Protein AF-A0A1G2Z7S2-F1 (afdb_monomer_lite)

Radius of gyration: 20.02 Å; chains: 1; bounding box: 30×52×36 Å

Secondary structure (DSSP, 8-state):
----HHHHHHHHHHHHHHHTTTT-HHHHHHHHHHHHHH-GGG---PPPPPPP--TT----

Structure (mmCIF, N/CA/C/O backbone):
data_AF-A0A1G2Z7S2-F1
#
_entry.id   AF-A0A1G2Z7S2-F1
#
loop_
_atom_site.group_PDB
_atom_site.id
_atom_site.type_symbol
_atom_site.label_atom_id
_atom_site.label_alt_id
_atom_site.label_comp_id
_atom_site.label_asym_id
_atom_site.label_entity_id
_atom_site.label_seq_id
_atom_site.pdbx_PDB_ins_code
_atom_site.Cartn_x
_atom_site.Cartn_y
_atom_site.Cartn_z
_atom_site.occupancy
_atom_site.B_iso_or_equiv
_atom_site.auth_seq_id
_atom_site.auth_comp_id
_atom_site.auth_asym_id
_atom_site.auth_atom_id
_atom_site.pdbx_PDB_model_num
ATOM 1 N N . MET A 1 1 ? 18.001 8.281 -19.074 1.00 69.50 1 MET A N 1
ATOM 2 C CA . MET A 1 1 ? 17.070 7.844 -18.013 1.00 69.50 1 MET A CA 1
ATOM 3 C C . MET A 1 1 ? 17.381 6.380 -17.767 1.00 69.50 1 MET A C 1
ATOM 5 O O . MET A 1 1 ? 17.439 5.648 -18.742 1.00 69.50 1 MET A O 1
ATOM 9 N N . PHE A 1 2 ? 17.741 5.996 -16.544 1.00 80.38 2 PHE A N 1
ATOM 10 C CA . PHE A 1 2 ? 18.078 4.605 -16.229 1.00 80.38 2 PHE A CA 1
ATOM 11 C C . PHE A 1 2 ? 16.779 3.848 -15.940 1.00 80.38 2 PHE A C 1
ATOM 13 O O . PHE A 1 2 ? 15.989 4.300 -15.110 1.00 80.38 2 PHE A O 1
ATOM 20 N N . GLU A 1 3 ? 16.537 2.761 -16.665 1.00 85.62 3 GLU A N 1
ATOM 21 C CA . GLU A 1 3 ? 15.434 1.841 -16.395 1.00 85.62 3 GLU A CA 1
ATOM 22 C C . GLU A 1 3 ? 15.895 0.869 -15.313 1.00 85.62 3 GLU A C 1
ATOM 24 O O . GLU A 1 3 ? 16.760 0.025 -15.540 1.00 85.62 3 GLU A O 1
ATOM 29 N N . ASP A 1 4 ? 15.363 1.048 -14.107 1.00 96.06 4 ASP A N 1
ATOM 30 C CA . ASP A 1 4 ? 15.654 0.166 -12.986 1.00 96.06 4 ASP A CA 1
ATOM 31 C C . ASP A 1 4 ? 14.700 -1.043 -13.042 1.00 96.06 4 ASP A C 1
ATOM 33 O O . ASP A 1 4 ? 13.478 -0.856 -12.967 1.00 96.06 4 ASP A O 1
ATOM 37 N N . PRO A 1 5 ? 15.219 -2.279 -13.162 1.00 96.19 5 PRO A N 1
ATOM 38 C CA . PRO A 1 5 ? 14.386 -3.471 -13.295 1.00 96.19 5 PRO A CA 1
ATOM 39 C C . PRO A 1 5 ? 13.456 -3.696 -12.093 1.00 96.19 5 PRO A C 1
ATOM 41 O O . PRO A 1 5 ? 12.346 -4.195 -12.273 1.00 96.19 5 PRO A O 1
ATOM 44 N N . ILE A 1 6 ? 13.851 -3.280 -10.884 1.00 96.81 6 ILE A N 1
ATOM 45 C CA . ILE A 1 6 ? 13.016 -3.390 -9.678 1.00 96.81 6 ILE A CA 1
ATOM 46 C C . ILE A 1 6 ? 11.840 -2.416 -9.776 1.00 96.81 6 ILE A C 1
ATOM 48 O O . ILE A 1 6 ? 10.700 -2.752 -9.451 1.00 96.81 6 ILE A O 1
ATOM 52 N N . VAL A 1 7 ? 12.096 -1.199 -10.256 1.00 96.75 7 VAL A N 1
ATOM 53 C CA . VAL A 1 7 ? 11.045 -0.191 -10.437 1.00 96.75 7 VAL A CA 1
ATOM 54 C C . VAL A 1 7 ? 10.029 -0.650 -11.481 1.00 96.75 7 VAL A C 1
ATOM 56 O O . VAL A 1 7 ? 8.824 -0.481 -11.270 1.00 96.75 7 VAL A O 1
ATOM 59 N N . GLU A 1 8 ? 10.485 -1.252 -12.578 1.00 97.00 8 GLU A N 1
ATOM 60 C CA . GLU A 1 8 ? 9.595 -1.776 -13.616 1.00 97.00 8 GLU A CA 1
ATOM 61 C C . GLU A 1 8 ? 8.742 -2.948 -13.119 1.00 97.00 8 GLU A C 1
ATOM 63 O O . GLU A 1 8 ? 7.539 -2.994 -13.392 1.00 97.00 8 GLU A O 1
ATOM 68 N N . GLU A 1 9 ? 9.300 -3.837 -12.298 1.00 97.75 9 GLU A N 1
ATOM 69 C CA . GLU A 1 9 ? 8.526 -4.903 -11.661 1.00 97.75 9 GLU A CA 1
ATOM 70 C C . GLU A 1 9 ? 7.421 -4.345 -10.750 1.00 97.75 9 GLU A C 1
ATOM 72 O O . GLU A 1 9 ? 6.250 -4.718 -10.888 1.00 97.75 9 GLU A O 1
ATOM 77 N N . VAL A 1 10 ? 7.759 -3.396 -9.870 1.00 97.56 10 VAL A N 1
ATOM 78 C CA . VAL A 1 10 ? 6.785 -2.747 -8.977 1.00 97.56 10 VAL A CA 1
ATOM 79 C C . VAL A 1 10 ? 5.677 -2.067 -9.785 1.00 97.56 10 VAL A C 1
ATOM 81 O O . VAL A 1 10 ? 4.492 -2.176 -9.451 1.00 97.56 10 VAL A O 1
ATOM 84 N N . ARG A 1 11 ? 6.032 -1.386 -10.882 1.00 96.75 11 ARG A N 1
ATOM 85 C CA . ARG A 1 11 ? 5.063 -0.748 -11.785 1.00 96.75 11 ARG A CA 1
ATOM 86 C C . ARG A 1 11 ? 4.150 -1.770 -12.452 1.00 96.75 11 ARG A C 1
ATOM 88 O O . ARG A 1 11 ? 2.942 -1.528 -12.496 1.00 96.75 11 ARG A O 1
ATOM 95 N N . ARG A 1 12 ? 4.694 -2.894 -12.932 1.00 98.00 12 ARG A N 1
ATOM 96 C CA . ARG A 1 12 ? 3.924 -3.982 -13.551 1.00 98.00 12 ARG A CA 1
ATOM 97 C C . ARG A 1 12 ? 2.900 -4.555 -12.574 1.00 98.00 12 ARG A C 1
ATOM 99 O O . ARG A 1 12 ? 1.715 -4.594 -12.897 1.00 98.00 12 ARG A O 1
ATOM 106 N N . VAL A 1 13 ? 3.329 -4.910 -11.361 1.00 98.19 13 VAL A N 1
ATOM 107 C CA . VAL A 1 13 ? 2.439 -5.455 -10.320 1.00 98.19 13 VAL A CA 1
ATOM 108 C C . VAL A 1 13 ? 1.351 -4.446 -9.944 1.00 98.19 13 VAL A C 1
ATOM 110 O O . VAL A 1 13 ? 0.172 -4.798 -9.879 1.00 98.19 13 VAL A O 1
ATOM 113 N N . ARG A 1 14 ? 1.709 -3.165 -9.775 1.00 97.31 14 ARG A N 1
ATOM 114 C CA . ARG A 1 14 ? 0.734 -2.100 -9.494 1.00 97.31 14 ARG A CA 1
ATOM 115 C C . ARG A 1 14 ? -0.304 -1.958 -10.610 1.00 97.31 14 ARG A C 1
ATOM 117 O O . ARG A 1 14 ? -1.482 -1.768 -10.318 1.00 97.31 14 ARG A O 1
ATOM 124 N N . GLN A 1 15 ? 0.118 -2.042 -11.872 1.00 98.25 15 GLN A N 1
ATOM 125 C CA . GLN A 1 15 ? -0.786 -1.963 -13.022 1.00 98.25 15 GLN A CA 1
ATOM 126 C C . GLN A 1 15 ? -1.749 -3.148 -13.080 1.00 98.25 15 GLN A C 1
ATOM 128 O O . GLN A 1 15 ? -2.948 -2.962 -13.281 1.00 98.25 15 GLN A O 1
ATOM 133 N N . GLU A 1 16 ? -1.246 -4.363 -12.873 1.00 98.44 16 GLU A N 1
ATOM 134 C CA . GLU A 1 16 ? -2.075 -5.570 -12.827 1.00 98.44 16 GLU A CA 1
ATOM 135 C C . GLU A 1 16 ? -3.105 -5.516 -11.700 1.00 98.44 16 GLU A C 1
ATOM 137 O O . GLU A 1 16 ? -4.256 -5.894 -11.908 1.00 98.44 16 GLU A O 1
ATOM 142 N N . TYR A 1 17 ? -2.720 -5.006 -10.530 1.00 98.38 17 TYR A N 1
ATOM 143 C CA . TYR A 1 17 ? -3.636 -4.832 -9.409 1.00 98.38 17 TYR A CA 1
ATOM 144 C C . TYR A 1 17 ? -4.703 -3.768 -9.704 1.00 98.38 17 TYR A C 1
ATOM 146 O O . TYR A 1 17 ? -5.890 -4.051 -9.567 1.00 98.38 17 TYR A O 1
ATOM 154 N N . ALA A 1 18 ? -4.318 -2.588 -10.204 1.00 98.44 18 ALA A N 1
ATOM 155 C CA . ALA A 1 18 ? -5.260 -1.509 -10.522 1.00 98.44 18 ALA A CA 1
ATOM 156 C C . ALA A 1 18 ? -6.294 -1.899 -11.596 1.00 98.44 18 ALA A C 1
ATOM 158 O O . ALA A 1 18 ? -7.461 -1.513 -11.499 1.00 98.44 18 ALA A O 1
ATOM 159 N N . ARG A 1 19 ? -5.900 -2.717 -12.584 1.00 98.50 19 ARG A N 1
ATOM 160 C CA . ARG A 1 19 ? -6.813 -3.250 -13.614 1.00 98.50 19 ARG A CA 1
ATOM 161 C C . ARG A 1 19 ? -7.970 -4.056 -13.030 1.00 98.50 19 ARG A C 1
ATOM 163 O O . ARG A 1 19 ? -9.068 -3.976 -13.567 1.00 98.50 19 ARG A O 1
ATOM 170 N N . ARG A 1 20 ? -7.763 -4.779 -11.921 1.00 98.44 20 ARG A N 1
ATOM 171 C CA . ARG A 1 20 ? -8.828 -5.556 -11.248 1.00 98.44 20 ARG A CA 1
ATOM 172 C C . ARG A 1 20 ? -9.971 -4.673 -10.746 1.00 98.44 20 ARG A C 1
ATOM 174 O O . ARG A 1 20 ? -11.086 -5.154 -10.595 1.00 98.44 20 ARG A O 1
ATOM 181 N N . PHE A 1 21 ? -9.691 -3.391 -10.524 1.00 98.50 21 PHE A N 1
ATOM 182 C CA . PHE A 1 21 ? -10.639 -2.396 -10.030 1.00 98.50 21 PHE A CA 1
ATOM 183 C C . PHE A 1 21 ? -11.039 -1.380 -11.101 1.00 98.50 21 PHE A C 1
ATOM 185 O O . PHE A 1 21 ? -11.577 -0.332 -10.765 1.00 98.50 21 PHE A O 1
ATOM 192 N N . ASN A 1 22 ? -10.743 -1.634 -12.382 1.00 98.31 22 ASN A N 1
ATOM 193 C CA . ASN A 1 22 ? -10.955 -0.664 -13.464 1.00 98.31 22 ASN A CA 1
ATOM 194 C C . ASN A 1 22 ? -10.349 0.715 -13.160 1.00 98.31 22 ASN A C 1
ATOM 196 O O . ASN A 1 22 ? -10.898 1.739 -13.557 1.00 98.31 22 ASN A O 1
ATOM 200 N N . TYR A 1 23 ? -9.218 0.738 -12.447 1.00 97.94 23 TYR A N 1
ATOM 201 C CA . TYR A 1 23 ? -8.554 1.967 -12.010 1.00 97.94 23 TYR A CA 1
ATOM 202 C C . TYR A 1 23 ? -9.385 2.864 -11.070 1.00 97.94 23 TYR A C 1
ATOM 204 O O . TYR A 1 23 ? -9.039 4.031 -10.882 1.00 97.94 23 TYR A O 1
ATOM 212 N N . ASP A 1 24 ? -10.430 2.336 -10.428 1.00 98.50 24 ASP A N 1
ATOM 213 C CA . ASP A 1 24 ? -11.166 3.045 -9.382 1.00 98.50 24 ASP A CA 1
ATOM 214 C C . ASP A 1 24 ? -10.324 3.133 -8.098 1.00 98.50 24 ASP A C 1
ATOM 216 O O . ASP A 1 24 ? -10.100 2.150 -7.384 1.00 98.50 24 ASP A O 1
ATOM 220 N N . LEU A 1 25 ? -9.867 4.348 -7.791 1.00 97.69 25 LEU A N 1
ATOM 221 C CA . LEU A 1 25 ? -9.041 4.627 -6.622 1.00 97.69 25 LEU A CA 1
ATOM 222 C C . LEU A 1 25 ? -9.765 4.334 -5.300 1.00 97.69 25 LEU A C 1
ATOM 224 O O . LEU A 1 25 ? -9.131 3.881 -4.345 1.00 97.69 25 LEU A O 1
ATOM 228 N N . HIS A 1 26 ? -11.074 4.579 -5.227 1.00 98.38 26 HIS A N 1
ATOM 229 C CA . HIS A 1 26 ? -11.845 4.324 -4.014 1.00 98.38 26 HIS A CA 1
ATOM 230 C C . HIS A 1 26 ? -11.968 2.826 -3.751 1.00 98.38 26 HIS A C 1
ATOM 232 O O . HIS A 1 26 ? -11.793 2.398 -2.607 1.00 98.38 26 HIS A O 1
ATOM 238 N N . ALA A 1 27 ? -12.206 2.036 -4.800 1.00 98.38 27 ALA A N 1
ATOM 239 C CA . ALA A 1 27 ? -12.281 0.583 -4.700 1.00 98.38 27 ALA A CA 1
ATOM 240 C C . ALA A 1 27 ? -10.929 -0.030 -4.292 1.00 98.38 27 ALA A C 1
ATOM 242 O O . ALA A 1 27 ? -10.880 -0.842 -3.369 1.00 98.38 27 ALA A O 1
ATOM 243 N N . ILE A 1 28 ? -9.826 0.436 -4.889 1.00 98.50 28 ILE A N 1
ATOM 244 C CA . ILE A 1 28 ? -8.460 0.036 -4.510 1.00 98.50 28 ILE A CA 1
ATOM 245 C C . ILE A 1 28 ? -8.192 0.338 -3.030 1.00 98.50 28 ILE A C 1
ATOM 247 O O . ILE A 1 28 ? -7.742 -0.526 -2.280 1.0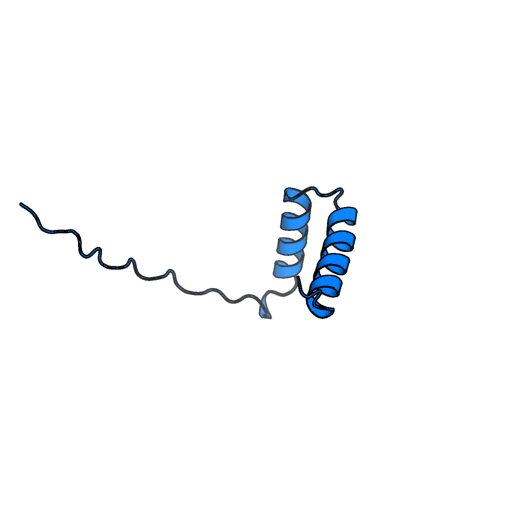0 98.50 28 ILE A O 1
ATOM 251 N N . ALA A 1 29 ? -8.493 1.559 -2.580 1.00 97.88 29 ALA A N 1
ATOM 252 C CA . ALA A 1 29 ? -8.267 1.952 -1.192 1.00 97.88 29 ALA A CA 1
ATOM 253 C C . ALA A 1 29 ? -9.164 1.183 -0.206 1.00 97.88 29 ALA A C 1
ATOM 255 O O . ALA A 1 29 ? -8.792 0.978 0.949 1.00 97.88 29 ALA A O 1
ATOM 256 N N . ALA A 1 30 ? -10.372 0.794 -0.616 1.00 98.12 30 ALA A N 1
ATOM 257 C CA . ALA A 1 30 ? -11.248 -0.048 0.194 1.00 98.12 30 ALA A CA 1
ATOM 258 C C . ALA A 1 30 ? -10.686 -1.470 0.348 1.00 98.12 30 ALA A C 1
ATOM 260 O O . ALA A 1 30 ? -10.655 -1.975 1.468 1.00 98.12 30 ALA A O 1
ATOM 261 N N . ASP A 1 31 ? -10.189 -2.076 -0.734 1.00 98.00 31 ASP A N 1
ATOM 262 C CA . ASP A 1 31 ? -9.585 -3.413 -0.692 1.00 98.00 31 ASP A CA 1
ATOM 263 C C . ASP A 1 31 ? -8.317 -3.442 0.171 1.00 98.00 31 ASP A C 1
ATOM 265 O O . ASP A 1 31 ? -8.191 -4.291 1.049 1.00 98.00 31 ASP A O 1
ATOM 269 N N . LEU A 1 32 ? -7.421 -2.462 0.010 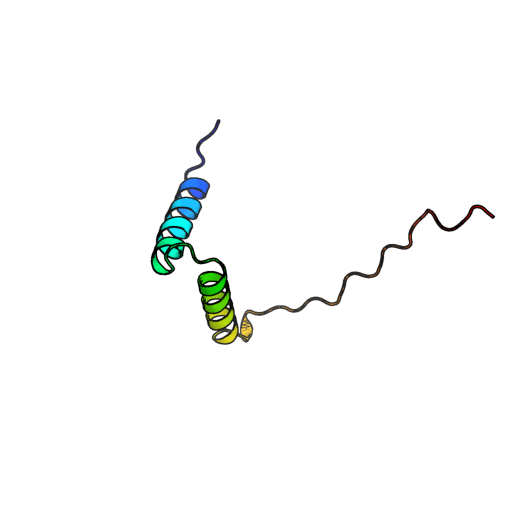1.00 96.12 32 LEU A N 1
ATOM 270 C CA . LEU A 1 32 ? -6.205 -2.367 0.827 1.00 96.12 32 LEU A CA 1
ATOM 271 C C . LEU A 1 32 ? -6.519 -2.224 2.324 1.00 96.12 32 LEU A C 1
ATOM 2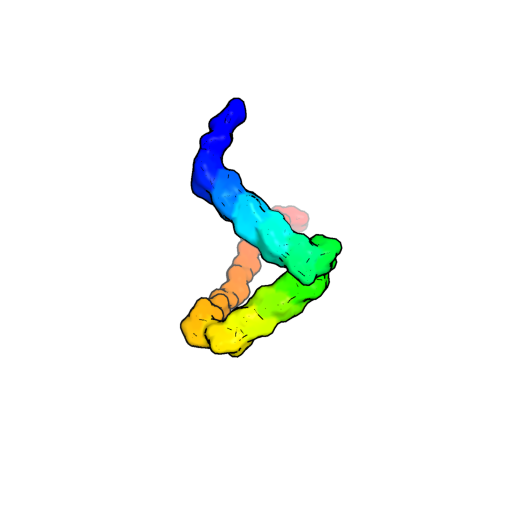73 O O . LEU A 1 32 ? -5.923 -2.921 3.139 1.00 96.12 32 LEU A O 1
ATOM 277 N N . ARG A 1 33 ? -7.511 -1.401 2.694 1.00 95.44 33 ARG A N 1
ATOM 278 C CA . ARG A 1 33 ? -7.958 -1.279 4.096 1.00 95.44 33 ARG A CA 1
ATOM 279 C C . ARG A 1 33 ? -8.541 -2.577 4.647 1.00 95.44 33 ARG A C 1
ATOM 281 O O . ARG A 1 33 ? -8.398 -2.847 5.835 1.00 95.44 33 ARG A O 1
ATOM 288 N N . LYS A 1 34 ? -9.204 -3.376 3.810 1.00 96.38 34 LYS A N 1
ATOM 289 C CA . LYS A 1 34 ? -9.691 -4.700 4.208 1.00 96.38 34 LYS A CA 1
ATOM 290 C C . LYS A 1 34 ? -8.519 -5.649 4.479 1.00 96.38 34 LYS A C 1
ATOM 292 O O . LYS A 1 34 ? -8.480 -6.261 5.537 1.00 96.38 34 LYS A O 1
ATOM 297 N N . GLN A 1 35 ? -7.535 -5.699 3.580 1.00 94.81 35 GLN A N 1
ATOM 298 C CA . GLN A 1 35 ? -6.325 -6.513 3.765 1.00 94.81 35 GLN A CA 1
ATOM 299 C C . GLN A 1 35 ? -5.537 -6.110 5.024 1.00 94.81 35 GLN A C 1
ATOM 301 O O . GLN A 1 35 ? -5.002 -6.966 5.723 1.00 94.81 35 GLN A O 1
ATOM 306 N N . GLU A 1 36 ? -5.479 -4.812 5.331 1.00 94.69 36 GLU A N 1
ATOM 307 C CA . GLU A 1 36 ? -4.901 -4.290 6.575 1.00 94.69 36 GLU A CA 1
ATOM 308 C C . GLU A 1 36 ? -5.639 -4.811 7.818 1.00 94.69 36 GLU A C 1
ATOM 310 O O . GLU A 1 36 ? -5.003 -5.226 8.786 1.00 94.69 36 GLU A O 1
ATOM 315 N N . GLN A 1 37 ? -6.974 -4.814 7.792 1.00 93.69 37 GLN A N 1
ATOM 316 C CA . GLN A 1 37 ? -7.811 -5.294 8.898 1.00 93.69 37 GLN A CA 1
ATOM 317 C C . GLN A 1 37 ? -7.713 -6.806 9.120 1.00 93.69 37 GLN A C 1
ATOM 319 O O . GLN A 1 37 ? -7.869 -7.248 10.256 1.00 93.69 37 GLN A O 1
ATOM 324 N N . ASP A 1 38 ? -7.430 -7.579 8.070 1.00 96.12 38 ASP A N 1
ATOM 325 C CA . ASP A 1 38 ? -7.202 -9.026 8.163 1.00 96.12 38 ASP A CA 1
ATOM 326 C C . ASP A 1 38 ? -5.863 -9.361 8.859 1.00 96.12 38 ASP A C 1
ATOM 328 O O . ASP A 1 38 ? -5.682 -10.477 9.350 1.00 96.12 38 ASP A O 1
ATOM 332 N N . HIS A 1 39 ? -4.940 -8.392 8.939 1.00 94.50 39 HIS A N 1
ATOM 333 C CA . HIS A 1 39 ? -3.615 -8.525 9.555 1.00 94.50 39 HIS A CA 1
ATOM 334 C C . HIS A 1 39 ? -3.325 -7.424 10.593 1.00 94.50 39 HIS A C 1
ATOM 336 O O . HIS A 1 39 ? -2.350 -6.668 10.454 1.00 94.50 39 HIS A O 1
ATOM 342 N N . PRO A 1 40 ? -4.136 -7.313 11.662 1.00 92.12 40 PRO A N 1
ATOM 343 C CA . PRO A 1 40 ? -3.989 -6.251 12.652 1.00 92.12 40 PRO A CA 1
ATOM 344 C C . PRO A 1 40 ? -2.643 -6.309 13.386 1.00 92.12 40 PRO A C 1
ATOM 346 O O . PRO A 1 40 ? -2.152 -5.282 13.846 1.00 92.12 40 PRO A O 1
ATOM 349 N N . GLU A 1 41 ? -2.003 -7.480 13.453 1.00 94.56 41 GLU A N 1
ATOM 350 C CA . GLU A 1 41 ? -0.678 -7.671 14.047 1.00 94.56 41 GLU A CA 1
ATOM 351 C C . GLU A 1 41 ? 0.446 -6.938 13.300 1.00 94.56 41 GLU A C 1
ATOM 353 O O . GLU A 1 41 ? 1.515 -6.710 13.865 1.00 94.56 41 GLU A O 1
ATOM 358 N N . ARG A 1 42 ? 0.219 -6.569 12.032 1.00 93.62 42 ARG A N 1
ATOM 359 C CA . ARG A 1 42 ? 1.190 -5.854 11.186 1.00 93.62 42 ARG A CA 1
ATOM 360 C C . ARG A 1 42 ? 0.983 -4.341 11.203 1.00 93.62 42 ARG A C 1
ATOM 362 O O . ARG A 1 42 ? 1.838 -3.608 10.705 1.00 93.62 42 ARG A O 1
ATOM 369 N N . LEU A 1 43 ? -0.140 -3.869 11.746 1.00 91.75 43 LEU A N 1
ATOM 370 C CA . LEU A 1 43 ? -0.474 -2.452 11.787 1.00 91.75 43 LEU A CA 1
ATOM 371 C C . LEU A 1 43 ? 0.269 -1.754 12.927 1.00 91.75 43 LEU A C 1
ATOM 373 O O . LEU A 1 43 ? 0.149 -2.114 14.095 1.00 91.75 43 LEU A O 1
ATOM 377 N N . VAL A 1 44 ? 1.011 -0.701 12.582 1.00 90.19 44 VAL A N 1
ATOM 378 C CA . VAL A 1 44 ? 1.701 0.166 13.543 1.00 90.19 44 VAL A CA 1
ATOM 379 C C . VAL A 1 44 ? 1.059 1.550 13.554 1.00 90.19 44 VAL A C 1
ATOM 381 O O . VAL A 1 44 ? 0.905 2.192 12.517 1.00 90.19 44 VAL A O 1
ATOM 384 N N . SER A 1 45 ? 0.690 2.024 14.744 1.00 88.94 45 SER A N 1
ATOM 385 C CA . SER A 1 45 ? 0.208 3.389 14.962 1.00 88.94 45 SER A CA 1
ATOM 386 C C . SER A 1 45 ? 1.302 4.208 15.634 1.00 88.94 45 SER A C 1
ATOM 388 O O . SER A 1 45 ? 1.868 3.793 16.646 1.00 88.94 45 SER A O 1
ATOM 390 N N . PHE A 1 46 ? 1.603 5.377 15.076 1.00 89.50 46 PHE A N 1
ATOM 391 C CA . PHE A 1 46 ? 2.542 6.325 15.667 1.00 89.50 46 PHE A CA 1
ATOM 392 C C . PHE A 1 46 ? 1.777 7.470 16.337 1.00 89.50 46 PHE A C 1
ATOM 394 O O . PHE A 1 46 ? 0.761 7.920 15.800 1.00 89.50 46 PHE A O 1
ATOM 401 N N . PRO A 1 47 ? 2.263 7.997 17.475 1.00 91.69 47 PRO A N 1
ATOM 402 C CA . PRO A 1 47 ? 1.678 9.1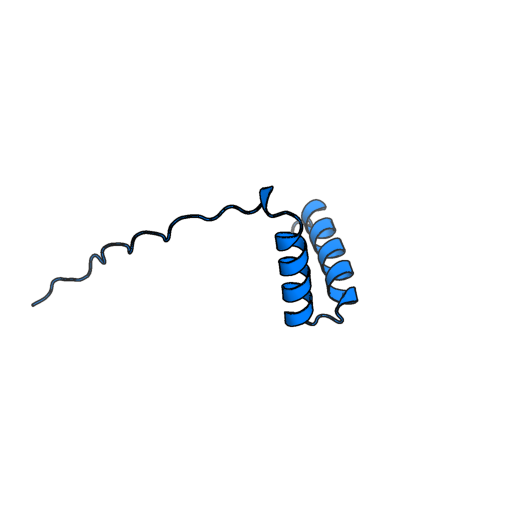95 18.054 1.00 91.69 47 PRO A CA 1
ATOM 403 C C . PRO A 1 47 ? 1.791 10.371 17.065 1.00 91.69 47 PRO A C 1
ATOM 405 O O . PRO A 1 47 ? 2.751 10.436 16.286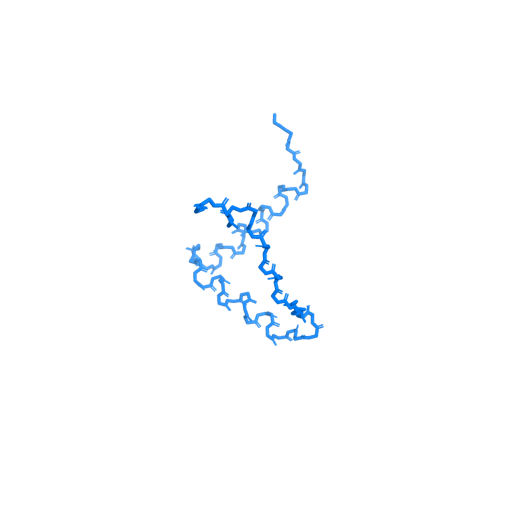 1.00 91.69 47 PRO A O 1
ATOM 408 N N . PRO A 1 48 ? 0.848 11.329 17.096 1.00 90.38 48 PRO A N 1
ATOM 409 C CA . PRO A 1 48 ? 0.929 12.527 16.272 1.00 90.38 48 PRO A CA 1
ATOM 410 C C . PRO A 1 48 ? 2.271 13.246 16.447 1.00 90.38 48 PRO A C 1
ATOM 412 O O . PRO A 1 48 ? 2.788 13.371 17.561 1.00 90.38 48 PRO A O 1
ATOM 415 N N . LYS A 1 49 ? 2.835 13.763 15.349 1.00 87.81 49 LYS A N 1
ATOM 416 C CA . LYS A 1 49 ? 4.037 14.604 15.427 1.00 87.81 49 LYS A CA 1
ATOM 417 C C . LYS A 1 49 ? 3.723 15.851 16.253 1.00 87.81 49 LYS A C 1
ATOM 419 O O . LYS A 1 49 ? 2.734 16.531 15.989 1.00 87.81 49 LYS A O 1
ATOM 424 N N . SER A 1 50 ? 4.593 16.171 17.212 1.00 86.25 50 SER A N 1
ATOM 425 C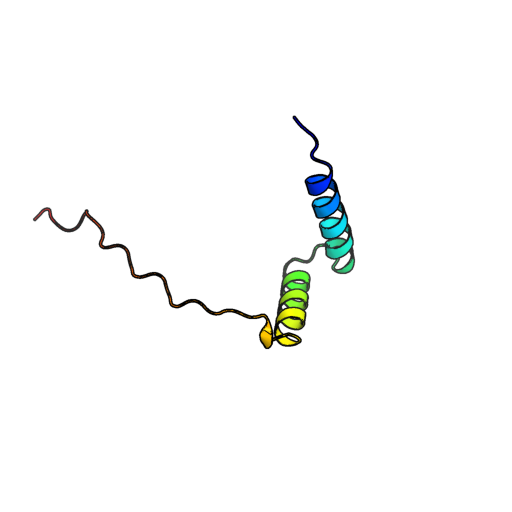 CA . SER A 1 50 ? 4.479 17.413 17.980 1.00 86.25 50 SER A CA 1
ATOM 426 C C . SER A 1 50 ? 4.470 18.614 17.025 1.00 86.25 50 SER A C 1
ATOM 428 O O . SER A 1 50 ? 5.299 18.654 16.103 1.00 86.25 50 SER A O 1
ATOM 430 N N . PRO A 1 51 ? 3.555 19.586 17.201 1.00 84.62 51 PRO A N 1
ATOM 431 C CA . PRO A 1 51 ? 3.552 20.783 16.381 1.00 84.62 51 PRO A CA 1
ATOM 432 C C . PRO A 1 51 ? 4.910 21.473 16.526 1.00 84.62 51 PRO A C 1
ATOM 434 O O . PRO A 1 51 ? 5.343 21.822 17.627 1.00 84.62 51 PRO A O 1
ATOM 437 N N . ARG A 1 52 ? 5.616 21.660 15.405 1.00 80.69 52 ARG A N 1
ATOM 438 C CA . ARG A 1 52 ? 6.849 22.451 15.396 1.00 80.69 52 ARG A CA 1
ATOM 439 C C . ARG A 1 52 ? 6.521 23.830 15.965 1.00 80.69 52 ARG A C 1
ATOM 441 O O . ARG A 1 52 ? 5.662 24.518 15.418 1.00 80.69 52 ARG A O 1
ATOM 448 N N . LYS A 1 53 ? 7.215 24.251 17.029 1.00 72.06 53 LYS A N 1
ATOM 449 C CA . LYS A 1 53 ? 7.136 25.638 17.506 1.00 72.06 53 LYS A CA 1
ATOM 450 C C . LYS A 1 53 ? 7.533 26.546 16.339 1.00 72.06 53 LYS A C 1
ATOM 452 O O . LYS A 1 53 ? 8.683 26.516 15.899 1.00 72.06 53 LYS A O 1
ATOM 457 N N . SER A 1 54 ? 6.571 27.287 15.792 1.00 71.88 54 SER A N 1
ATOM 458 C CA . SER A 1 54 ? 6.831 28.266 14.739 1.00 71.88 54 SER A CA 1
ATOM 459 C C . SER A 1 54 ? 7.831 29.295 15.265 1.00 71.88 54 SER A C 1
ATOM 461 O O . SER A 1 54 ? 7.610 29.889 16.319 1.00 71.88 54 SER A O 1
ATOM 463 N N . LYS A 1 55 ? 8.931 29.516 14.536 1.00 62.69 55 LYS A N 1
ATOM 464 C CA . LYS A 1 55 ? 9.923 30.554 14.863 1.00 62.69 55 LYS A CA 1
ATOM 465 C C . LYS A 1 55 ? 9.413 31.981 14.590 1.00 62.69 55 LYS A C 1
ATOM 467 O O . LYS A 1 55 ? 10.157 32.925 14.815 1.00 62.69 55 LYS A O 1
ATOM 472 N N . HIS A 1 56 ? 8.175 32.153 14.117 1.00 56.53 56 HIS A N 1
ATOM 473 C CA . HIS A 1 56 ? 7.651 33.448 13.661 1.00 56.53 56 HIS A CA 1
ATOM 474 C C . HIS A 1 56 ? 6.695 34.149 14.636 1.00 56.53 56 HIS A C 1
ATOM 476 O O . HIS A 1 56 ? 6.115 35.171 14.288 1.00 56.53 56 HIS A O 1
ATOM 482 N N . ALA A 1 57 ? 6.547 33.667 15.870 1.00 61.25 57 ALA A N 1
ATOM 483 C CA . ALA A 1 57 ? 5.758 34.368 16.882 1.00 61.25 57 ALA A CA 1
ATOM 484 C C . ALA A 1 57 ? 6.627 35.342 17.697 1.00 61.25 57 ALA A C 1
ATOM 486 O O . ALA A 1 57 ? 6.947 35.051 18.848 1.00 61.25 57 ALA A O 1
ATOM 487 N N . ARG A 1 58 ? 7.033 36.471 17.096 1.00 53.53 58 ARG A N 1
ATOM 488 C CA . ARG A 1 58 ? 7.263 37.755 17.796 1.00 53.53 58 ARG A CA 1
ATOM 489 C C . ARG A 1 58 ? 7.675 38.862 16.820 1.00 53.53 58 ARG A C 1
ATOM 491 O O . ARG A 1 58 ? 8.838 38.975 16.455 1.00 53.53 58 ARG A O 1
ATOM 498 N N . ALA A 1 59 ? 6.701 39.689 16.465 1.00 51.94 59 ALA A N 1
ATOM 499 C CA . ALA A 1 59 ? 6.884 41.102 16.165 1.00 51.94 59 ALA A CA 1
ATOM 500 C C . ALA A 1 59 ? 5.577 41.804 16.572 1.00 51.94 59 ALA A C 1
ATOM 502 O O . ALA A 1 59 ? 4.613 41.821 15.811 1.00 51.94 59 ALA A O 1
ATOM 503 N N . LEU A 1 60 ? 5.534 42.259 17.825 1.00 45.28 60 LEU A N 1
ATOM 504 C CA . LEU A 1 60 ? 4.673 43.338 18.306 1.00 45.28 60 LEU A CA 1
ATOM 505 C C . LEU A 1 60 ? 5.605 44.375 18.922 1.00 45.28 60 LEU A C 1
ATOM 507 O O . LEU A 1 60 ? 6.533 43.926 19.639 1.00 45.28 60 LEU A O 1
#

Sequence (60 aa):
MFEDPIVEEVRRVRQEYARRFNYDLHAIAADLRKQEQDHPERLVSFPPKSPRKSKHARAL

Foldseek 3Di:
DDDDPVVVVVVVVVVVLCVVVVVPPVVSVVVVVVVCVVCVVPDDDDDDDDPPPDPPPDDD

pLDDT: mean 89.56, std 13.4, range [45.28, 98.5]